Protein AF-A0A0B8QER6-F1 (afdb_monomer_lite)

pLDDT: mean 84.54, std 14.4, range [49.25, 95.56]

Radius of gyration: 12.33 Å; chains: 1; bounding box: 29×20×31 Å

Organism: NCBI:txid1481914

InterPro domains:
  IPR016181 Acyl-CoA N-acyltransferase [SSF55729] (14-65)

Structure (mmCIF, N/CA/C/O backbone):
data_AF-A0A0B8QER6-F1
#
_entry.id   AF-A0A0B8QER6-F1
#
loop_
_atom_site.group_PDB
_atom_site.id
_at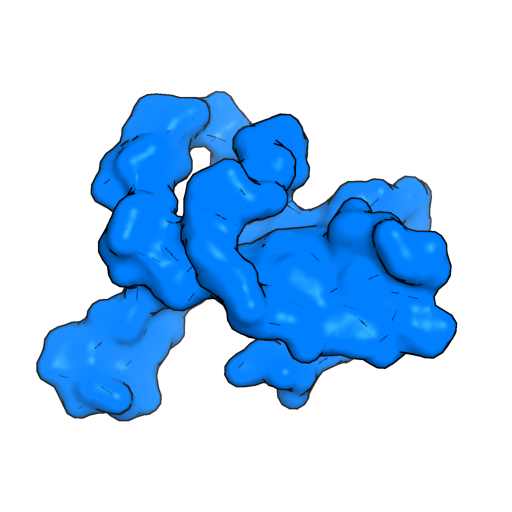om_site.type_symbol
_atom_site.label_atom_id
_atom_site.label_alt_id
_atom_site.label_comp_id
_atom_site.label_asym_id
_atom_site.label_entity_id
_atom_site.label_seq_id
_atom_site.pdbx_PDB_ins_code
_atom_site.Cartn_x
_atom_site.Cartn_y
_atom_site.Cartn_z
_atom_site.occupancy
_atom_site.B_iso_or_equiv
_atom_site.auth_seq_id
_atom_site.auth_comp_id
_atom_site.auth_asym_id
_atom_site.auth_atom_id
_atom_site.pdbx_PDB_model_num
ATOM 1 N N . MET A 1 1 ? -0.514 -6.244 20.467 1.00 71.69 1 MET A N 1
ATOM 2 C CA . MET A 1 1 ? 0.884 -6.258 19.960 1.00 71.69 1 MET A CA 1
ATOM 3 C C . MET A 1 1 ? 0.812 -5.912 18.493 1.00 71.69 1 MET A C 1
ATOM 5 O O . MET A 1 1 ? 0.089 -6.597 17.778 1.00 71.69 1 MET A O 1
ATOM 9 N N . ALA A 1 2 ? 1.472 -4.831 18.088 1.00 81.69 2 ALA A N 1
ATOM 10 C CA . ALA A 1 2 ? 1.476 -4.395 16.701 1.00 81.69 2 ALA A CA 1
ATOM 11 C C . ALA A 1 2 ? 2.476 -5.224 15.884 1.00 81.69 2 ALA A C 1
ATOM 13 O O . ALA A 1 2 ? 3.497 -5.661 16.420 1.00 81.69 2 ALA A O 1
ATOM 14 N N . ARG A 1 3 ? 2.159 -5.477 14.615 1.00 87.31 3 ARG A N 1
ATOM 15 C CA . ARG A 1 3 ? 3.057 -6.125 13.652 1.00 87.31 3 ARG A CA 1
ATOM 16 C C . ARG A 1 3 ? 2.813 -5.583 12.253 1.00 87.31 3 ARG A C 1
ATOM 18 O O . ARG A 1 3 ? 1.679 -5.239 11.923 1.00 87.31 3 ARG A O 1
ATOM 25 N N . VAL A 1 4 ? 3.852 -5.567 11.432 1.00 91.00 4 VAL A N 1
ATOM 26 C CA . VAL A 1 4 ? 3.745 -5.231 10.012 1.00 91.00 4 VAL A CA 1
ATOM 27 C C . VAL A 1 4 ? 3.726 -6.511 9.185 1.00 91.00 4 VAL A C 1
ATOM 29 O O . VAL A 1 4 ? 4.528 -7.418 9.406 1.00 91.00 4 VAL A O 1
ATOM 32 N N . GLU A 1 5 ? 2.809 -6.589 8.226 1.00 94.12 5 GLU A N 1
ATOM 33 C CA . GLU A 1 5 ? 2.747 -7.684 7.259 1.00 94.12 5 GLU A CA 1
ATOM 34 C C . GLU A 1 5 ? 2.725 -7.134 5.833 1.00 94.12 5 GLU A C 1
ATOM 36 O O . GLU A 1 5 ? 2.002 -6.182 5.528 1.00 94.12 5 GLU A O 1
ATOM 41 N N . GLN A 1 6 ? 3.501 -7.761 4.945 1.00 95.56 6 GLN A N 1
ATOM 42 C CA . GLN A 1 6 ? 3.392 -7.511 3.514 1.00 95.56 6 GLN A CA 1
ATOM 43 C C . GLN A 1 6 ? 2.166 -8.246 2.967 1.00 95.56 6 GLN A C 1
ATOM 45 O O . GLN A 1 6 ? 1.993 -9.447 3.182 1.00 95.56 6 GLN A O 1
ATOM 50 N N . VAL A 1 7 ? 1.326 -7.533 2.226 1.00 95.38 7 VAL A N 1
ATOM 51 C CA . VAL A 1 7 ? 0.081 -8.054 1.659 1.00 95.38 7 VAL A CA 1
ATOM 52 C C . VAL A 1 7 ? -0.002 -7.750 0.169 1.00 95.38 7 VAL A C 1
ATOM 54 O O . VAL A 1 7 ? 0.812 -7.021 -0.395 1.00 95.38 7 VAL A O 1
ATOM 57 N N . LYS A 1 8 ? -1.010 -8.312 -0.502 1.00 94.81 8 LYS A N 1
ATOM 58 C CA . LYS A 1 8 ? -1.371 -7.839 -1.840 1.00 94.81 8 LYS A CA 1
ATOM 59 C C . LYS A 1 8 ? -1.984 -6.440 -1.720 1.00 94.81 8 LYS A C 1
ATOM 61 O O . LYS A 1 8 ? -2.817 -6.256 -0.832 1.00 94.81 8 LYS A O 1
ATOM 66 N N . PRO A 1 9 ? -1.675 -5.497 -2.627 1.00 93.44 9 PRO A N 1
ATOM 67 C CA . PRO A 1 9 ? -2.264 -4.157 -2.595 1.00 93.44 9 PRO A CA 1
ATOM 68 C C . PRO A 1 9 ? -3.797 -4.155 -2.559 1.00 93.44 9 PRO A C 1
ATOM 70 O O . PRO A 1 9 ? -4.400 -3.372 -1.834 1.00 93.44 9 PRO A O 1
ATOM 73 N N . SER A 1 10 ? -4.434 -5.111 -3.242 1.00 90.69 10 SER A N 1
ATOM 74 C CA . SER A 1 10 ? -5.892 -5.285 -3.254 1.00 90.69 10 SER A CA 1
ATOM 75 C C . SER A 1 10 ? -6.515 -5.724 -1.921 1.00 90.69 10 SER A C 1
ATOM 77 O O . SER A 1 10 ? -7.739 -5.735 -1.805 1.00 90.69 10 SER A O 1
ATOM 79 N N . TYR A 1 11 ? -5.714 -6.099 -0.919 1.00 92.56 11 TYR A N 1
ATOM 80 C CA . TYR A 1 11 ? -6.194 -6.393 0.436 1.00 92.56 11 TYR A CA 1
ATOM 81 C C . TYR A 1 11 ? -6.214 -5.169 1.350 1.00 92.56 11 TYR A C 1
ATOM 83 O O . TYR A 1 11 ? -6.810 -5.238 2.425 1.00 92.56 11 TYR A O 1
ATOM 91 N N . ILE A 1 12 ? -5.598 -4.054 0.948 1.00 91.62 12 ILE A N 1
ATOM 92 C CA . ILE A 1 12 ? -5.687 -2.815 1.715 1.00 91.62 12 ILE A CA 1
ATOM 93 C C . ILE A 1 12 ? -7.079 -2.206 1.493 1.00 91.62 12 ILE A C 1
ATOM 95 O O . ILE A 1 12 ? -7.492 -2.024 0.345 1.00 91.62 12 ILE A O 1
ATOM 99 N N . PRO A 1 13 ? -7.816 -1.859 2.562 1.00 92.00 13 PRO A N 1
ATOM 100 C CA . PRO A 1 13 ? -9.080 -1.151 2.420 1.00 92.00 13 PRO A CA 1
ATOM 101 C C . PRO A 1 13 ? -8.881 0.184 1.695 1.00 92.00 13 PRO A C 1
ATOM 103 O O . PRO A 1 13 ? -8.143 1.042 2.176 1.00 92.00 13 PRO A O 1
ATOM 106 N N . MET A 1 14 ? -9.584 0.396 0.576 1.00 93.31 14 MET A N 1
ATOM 107 C CA . MET A 1 14 ? -9.513 1.661 -0.172 1.00 93.31 14 MET A CA 1
ATOM 108 C C . MET A 1 14 ? -9.842 2.867 0.718 1.00 93.31 14 MET A C 1
ATOM 110 O O . MET A 1 14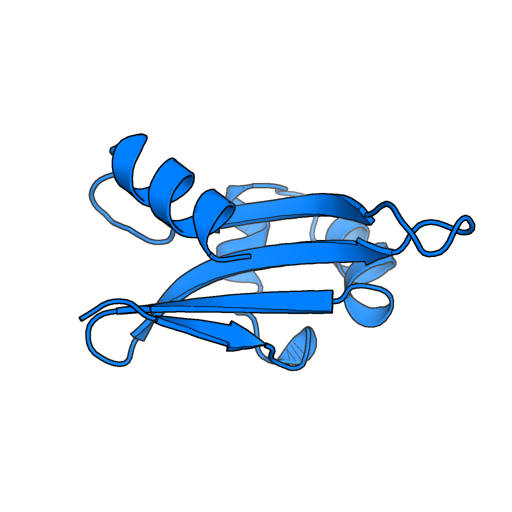 ? -9.178 3.892 0.647 1.00 93.31 14 MET A O 1
ATOM 114 N N . SER A 1 15 ? -10.802 2.715 1.636 1.00 92.38 15 SER A N 1
ATOM 115 C CA . SER A 1 15 ? -11.168 3.756 2.604 1.00 92.38 15 SER A CA 1
ATOM 116 C C . SER A 1 15 ? -9.995 4.256 3.447 1.00 92.38 15 SER A C 1
ATOM 118 O O . SER A 1 15 ? -10.013 5.406 3.860 1.00 92.38 15 SER A O 1
ATOM 120 N N . LEU A 1 16 ? -8.999 3.405 3.708 1.00 90.50 16 LEU A N 1
ATOM 121 C CA . LEU A 1 16 ? -7.806 3.762 4.469 1.00 90.50 16 LEU A CA 1
ATOM 122 C C . LEU A 1 16 ? -6.822 4.558 3.602 1.00 90.50 16 LEU A C 1
ATOM 124 O O . LEU A 1 16 ? -6.314 5.580 4.041 1.00 90.50 16 LEU A O 1
ATOM 128 N N . LEU A 1 17 ? -6.606 4.136 2.352 1.00 92.56 17 LEU A N 1
ATOM 129 C CA . LEU A 1 17 ? -5.760 4.858 1.389 1.00 92.56 17 LEU A CA 1
ATOM 130 C C . LEU A 1 17 ? -6.308 6.260 1.084 1.00 92.56 17 LEU A C 1
ATOM 132 O O . LEU A 1 17 ? -5.537 7.212 0.944 1.00 92.56 17 LEU A O 1
ATOM 136 N N . LEU A 1 18 ? -7.639 6.380 1.064 1.00 93.00 18 LEU A N 1
ATOM 137 C CA . LEU A 1 18 ? -8.357 7.638 0.869 1.00 93.00 18 LEU A CA 1
ATOM 138 C C . LEU A 1 18 ? -8.157 8.655 2.004 1.00 93.00 18 LEU A C 1
ATOM 140 O O . LEU A 1 18 ? -8.432 9.839 1.816 1.00 93.00 18 LEU A O 1
ATOM 144 N N . GLU A 1 19 ? -7.673 8.236 3.179 1.00 90.19 19 GLU A N 1
ATOM 145 C CA . GLU A 1 19 ? -7.354 9.172 4.265 1.00 90.19 19 GLU A CA 1
ATOM 146 C C . GLU A 1 19 ? -6.118 10.029 3.962 1.00 90.19 19 GLU A C 1
ATOM 148 O O . GLU A 1 19 ? -6.006 11.143 4.480 1.00 90.19 19 GLU A O 1
ATOM 153 N N . ALA A 1 20 ? -5.194 9.505 3.153 1.00 88.00 20 ALA A N 1
ATOM 154 C CA . ALA A 1 20 ? -3.962 10.183 2.762 1.00 88.00 20 ALA A CA 1
ATOM 155 C C . ALA A 1 20 ? -4.079 10.861 1.391 1.00 88.00 20 ALA A C 1
ATOM 157 O O . ALA A 1 20 ? -3.556 11.960 1.208 1.00 88.00 20 ALA A O 1
ATOM 158 N N . ASP A 1 21 ? -4.782 10.222 0.455 1.00 89.19 21 ASP A N 1
ATOM 159 C CA . ASP A 1 21 ? -4.983 10.699 -0.912 1.00 89.19 21 ASP A CA 1
ATOM 160 C C . ASP A 1 21 ? -6.469 10.575 -1.291 1.00 89.19 21 ASP A C 1
ATOM 162 O O . ASP A 1 21 ? -6.950 9.465 -1.482 1.00 89.19 21 ASP A O 1
ATOM 166 N N . PRO A 1 22 ? -7.234 11.674 -1.393 1.00 91.31 22 PRO A N 1
ATOM 167 C CA . PRO A 1 22 ? -8.668 11.603 -1.663 1.00 91.31 22 PRO A CA 1
ATOM 168 C C . PRO A 1 22 ? -9.018 11.187 -3.105 1.00 91.31 22 PRO A C 1
ATOM 170 O O . PRO A 1 22 ? -10.203 11.014 -3.399 1.00 91.31 22 PRO A O 1
ATOM 173 N N . ASP A 1 23 ? -8.043 11.063 -4.015 1.00 94.94 23 ASP A N 1
ATOM 174 C CA . ASP A 1 23 ? -8.272 10.697 -5.415 1.00 94.94 23 ASP A CA 1
ATOM 175 C C . ASP A 1 23 ? -8.143 9.178 -5.628 1.00 94.94 23 ASP A C 1
ATOM 177 O O . ASP A 1 23 ? -7.065 8.625 -5.856 1.00 94.94 23 ASP A O 1
ATOM 181 N N . GLU A 1 24 ? -9.286 8.490 -5.605 1.00 95.19 24 GLU A N 1
ATOM 182 C CA . GLU A 1 24 ? -9.360 7.045 -5.849 1.00 95.19 24 GLU A CA 1
ATOM 183 C C . GLU A 1 24 ? -8.755 6.638 -7.204 1.00 95.19 24 GLU A C 1
ATOM 185 O O . GLU A 1 24 ? -8.093 5.602 -7.302 1.00 95.19 24 GLU A O 1
ATOM 190 N N . ALA A 1 25 ? -8.940 7.443 -8.256 1.00 95.00 25 ALA A N 1
ATOM 191 C CA . ALA A 1 25 ? -8.413 7.122 -9.578 1.00 95.00 25 ALA A CA 1
ATOM 192 C C . ALA A 1 25 ? -6.882 7.221 -9.602 1.00 95.00 25 ALA A C 1
ATOM 194 O O . ALA A 1 25 ? -6.220 6.386 -10.229 1.00 95.00 25 ALA A O 1
ATOM 195 N N . MET A 1 26 ? -6.315 8.198 -8.888 1.00 94.00 26 MET A N 1
ATOM 196 C CA . MET A 1 26 ? -4.871 8.302 -8.703 1.00 94.00 26 MET A CA 1
ATOM 197 C C . MET A 1 26 ? -4.332 7.104 -7.917 1.00 94.00 26 MET A C 1
ATOM 199 O O . MET A 1 26 ? -3.383 6.475 -8.387 1.00 94.00 26 MET A O 1
ATOM 203 N N . ILE A 1 27 ? -4.973 6.714 -6.810 1.00 94.38 27 ILE A N 1
ATOM 204 C CA . ILE A 1 27 ? -4.584 5.526 -6.029 1.00 94.38 27 ILE A CA 1
ATOM 205 C C . ILE A 1 27 ? -4.546 4.277 -6.909 1.00 94.38 27 ILE A C 1
ATOM 207 O O . ILE A 1 27 ? -3.539 3.567 -6.948 1.00 94.38 27 ILE A O 1
ATOM 211 N N . LEU A 1 28 ? -5.618 4.022 -7.659 1.00 94.62 28 LEU A N 1
ATOM 212 C CA . LEU A 1 28 ? -5.714 2.864 -8.548 1.00 94.62 28 LEU A CA 1
ATOM 213 C C . LEU A 1 28 ? -4.608 2.843 -9.612 1.00 94.62 28 LEU A C 1
ATOM 215 O O . LEU A 1 28 ? -4.169 1.763 -10.001 1.00 94.62 28 LEU A O 1
ATOM 219 N N . SER A 1 29 ? -4.121 4.010 -10.048 1.00 94.38 29 SER A N 1
ATOM 220 C CA . SER A 1 29 ? -3.051 4.097 -11.048 1.00 94.38 29 SER A CA 1
ATOM 221 C C . SER A 1 29 ? -1.701 3.562 -10.557 1.00 94.38 29 SER A C 1
ATOM 223 O O . SER A 1 29 ? -0.923 3.063 -11.369 1.00 94.38 29 SER A O 1
ATOM 225 N N . TYR A 1 30 ? -1.423 3.627 -9.248 1.00 92.69 30 TYR A N 1
ATOM 226 C CA . TYR A 1 30 ? -0.168 3.134 -8.671 1.00 92.69 30 TYR A CA 1
ATOM 227 C C . TYR A 1 30 ? -0.320 1.854 -7.842 1.00 92.69 30 TYR A C 1
ATOM 229 O O . TYR A 1 30 ? 0.669 1.139 -7.670 1.00 92.69 30 TYR A O 1
ATOM 237 N N . LEU A 1 31 ? -1.528 1.521 -7.377 1.00 93.56 31 LEU A N 1
ATOM 238 C CA . LEU A 1 31 ? -1.796 0.426 -6.438 1.00 93.56 31 LEU A CA 1
ATOM 239 C C . LEU A 1 31 ? -1.188 -0.919 -6.862 1.00 93.56 31 LEU A C 1
ATOM 241 O O . LEU A 1 31 ? -0.506 -1.557 -6.065 1.00 93.56 31 LEU A O 1
ATOM 245 N N . GLU A 1 32 ? -1.395 -1.347 -8.111 1.00 91.12 32 GLU A N 1
ATOM 246 C CA . GLU A 1 32 ? -0.916 -2.656 -8.593 1.00 91.12 32 GLU A CA 1
ATOM 247 C C . GLU A 1 32 ? 0.609 -2.739 -8.724 1.00 91.12 32 GLU A C 1
ATOM 249 O O . GLU A 1 32 ? 1.177 -3.828 -8.658 1.00 91.12 32 GLU A O 1
ATOM 254 N N . SER A 1 33 ? 1.272 -1.594 -8.894 1.00 91.62 33 SER A N 1
ATOM 255 C CA . SER A 1 33 ? 2.730 -1.508 -9.027 1.00 91.62 33 SER A CA 1
ATOM 256 C C . SER A 1 33 ? 3.462 -1.390 -7.687 1.00 91.62 33 SER A C 1
ATOM 258 O O . SER A 1 33 ? 4.691 -1.445 -7.654 1.00 91.62 33 SER A O 1
ATOM 260 N N . CYS A 1 34 ? 2.725 -1.219 -6.587 1.00 94.94 34 CYS A N 1
ATOM 261 C CA . CYS A 1 34 ? 3.299 -0.986 -5.270 1.00 94.94 34 CYS A CA 1
ATOM 262 C C . CYS A 1 34 ? 3.498 -2.279 -4.473 1.00 94.94 34 CYS A C 1
ATOM 264 O O . CYS A 1 34 ? 2.715 -3.228 -4.540 1.00 94.94 34 CYS A O 1
ATOM 266 N N . LEU A 1 35 ? 4.515 -2.267 -3.619 1.00 94.88 35 LEU A N 1
ATOM 267 C CA . LEU A 1 35 ? 4.595 -3.123 -2.448 1.00 94.88 35 LEU A CA 1
ATOM 268 C C . LEU A 1 35 ? 3.637 -2.571 -1.392 1.00 94.88 35 LEU A C 1
ATOM 270 O O . LEU A 1 35 ? 3.627 -1.372 -1.119 1.00 94.88 35 LEU A O 1
ATOM 274 N N . ALA A 1 36 ? 2.835 -3.452 -0.808 1.00 95.38 36 ALA A N 1
ATOM 275 C CA . ALA A 1 36 ? 1.801 -3.089 0.145 1.00 95.38 36 ALA A CA 1
ATOM 276 C C . ALA A 1 36 ? 2.100 -3.683 1.517 1.00 95.38 36 ALA A C 1
ATOM 278 O O . ALA A 1 36 ? 2.309 -4.891 1.647 1.00 95.38 36 ALA A O 1
ATOM 279 N N . PHE A 1 37 ? 2.066 -2.834 2.537 1.00 94.44 37 PHE A N 1
ATOM 280 C CA . PHE A 1 37 ? 2.278 -3.207 3.928 1.00 94.44 37 PHE A CA 1
ATOM 281 C C . PHE A 1 37 ? 1.096 -2.750 4.768 1.00 94.44 37 PHE A C 1
ATOM 283 O O . PHE A 1 37 ? 0.566 -1.657 4.562 1.00 94.44 37 PHE A O 1
ATOM 290 N N . VAL A 1 38 ? 0.691 -3.575 5.727 1.00 93.25 38 VAL A N 1
ATOM 291 C CA . VAL A 1 38 ? -0.345 -3.235 6.705 1.00 93.25 38 VAL A CA 1
ATOM 292 C C . VAL A 1 38 ? 0.207 -3.325 8.113 1.00 93.25 38 VAL A C 1
ATOM 294 O O . VAL A 1 38 ? 0.942 -4.253 8.447 1.00 93.25 38 VAL A O 1
ATOM 297 N N . LEU A 1 39 ? -0.187 -2.367 8.945 1.00 90.62 39 LEU A N 1
ATOM 298 C CA . LEU A 1 39 ? -0.021 -2.454 10.387 1.00 90.62 39 LEU A CA 1
ATOM 299 C C . LEU A 1 39 ? -1.211 -3.221 10.949 1.00 90.62 39 LEU A C 1
ATOM 301 O O . LEU A 1 39 ? -2.353 -2.782 10.799 1.00 90.62 39 LEU A O 1
ATOM 305 N N . ILE A 1 40 ? -0.950 -4.343 11.605 1.00 88.69 40 ILE A N 1
ATOM 306 C CA . ILE A 1 40 ? -1.964 -5.122 12.305 1.00 88.69 40 ILE A CA 1
ATOM 307 C C . ILE A 1 40 ? -1.811 -4.884 13.802 1.00 88.69 40 ILE A C 1
ATOM 309 O O . ILE A 1 40 ? -0.783 -5.218 14.392 1.00 88.69 40 ILE A O 1
ATOM 313 N N . GLU A 1 41 ? -2.854 -4.345 14.421 1.00 87.19 41 GLU A N 1
ATOM 314 C CA . G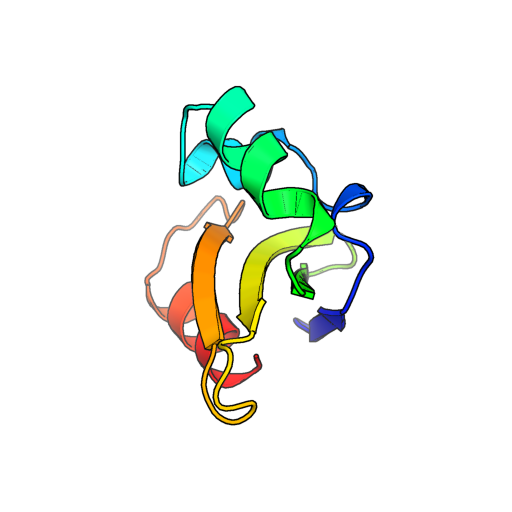LU A 1 41 ? -2.968 -4.163 15.866 1.00 87.19 41 GLU A CA 1
ATOM 315 C C . GLU A 1 41 ? -4.283 -4.783 16.342 1.00 87.19 41 GLU A C 1
ATOM 317 O O . GLU A 1 41 ? -5.331 -4.580 15.730 1.00 87.19 41 GLU A O 1
ATOM 322 N N . ASP A 1 42 ? -4.217 -5.602 17.394 1.00 87.69 42 ASP A N 1
ATOM 323 C CA . ASP A 1 42 ? -5.358 -6.365 17.923 1.00 87.69 42 ASP A CA 1
ATOM 324 C C . ASP A 1 42 ? -6.149 -7.116 16.827 1.00 87.69 42 ASP A C 1
ATOM 326 O O . ASP A 1 42 ? -7.381 -7.117 16.794 1.00 87.69 42 ASP A O 1
ATOM 330 N N . ASP A 1 43 ? -5.395 -7.727 15.902 1.00 86.75 43 ASP A N 1
ATOM 331 C CA . ASP A 1 43 ? -5.864 -8.471 14.722 1.00 86.75 43 ASP A CA 1
ATOM 332 C C . ASP A 1 43 ? -6.740 -7.668 13.747 1.00 86.75 43 ASP A C 1
ATOM 334 O O . ASP A 1 43 ? -7.507 -8.225 12.957 1.00 86.75 43 ASP A O 1
ATOM 338 N N . LYS A 1 44 ? -6.590 -6.342 13.755 1.00 86.94 44 LYS A N 1
ATOM 339 C CA . LYS A 1 44 ? -7.230 -5.420 12.817 1.00 86.94 44 LYS A CA 1
ATOM 340 C C . LYS A 1 44 ? -6.191 -4.608 12.063 1.00 86.94 44 LYS A C 1
ATOM 342 O O . LYS A 1 44 ? -5.147 -4.258 12.603 1.00 86.94 44 LYS A O 1
ATOM 347 N N . VAL A 1 45 ? -6.513 -4.269 10.817 1.00 88.75 45 VAL A N 1
ATOM 348 C CA . VAL A 1 45 ? -5.711 -3.327 10.030 1.00 88.75 45 VAL A CA 1
ATOM 349 C C . VAL A 1 45 ? -5.853 -1.939 10.655 1.00 88.75 45 VAL A C 1
ATOM 351 O O . VAL A 1 45 ? -6.926 -1.340 10.612 1.00 88.75 45 VAL A O 1
ATOM 354 N N . ALA A 1 46 ? -4.772 -1.458 11.259 1.00 87.88 46 ALA A N 1
ATOM 355 C CA . ALA A 1 46 ? -4.665 -0.161 11.921 1.00 87.88 46 ALA A CA 1
ATOM 356 C C . ALA A 1 46 ? -3.989 0.899 11.036 1.00 87.88 46 ALA A C 1
ATOM 358 O O . ALA A 1 46 ? -4.077 2.094 11.313 1.00 87.88 46 ALA A O 1
ATOM 359 N N . GLY A 1 47 ? -3.328 0.481 9.958 1.00 89.94 47 GLY A N 1
ATOM 360 C CA . GLY A 1 47 ? -2.645 1.364 9.021 1.00 89.94 47 GLY A CA 1
ATOM 361 C C . GLY A 1 47 ? -2.183 0.621 7.776 1.00 89.94 47 GLY A C 1
ATOM 362 O O . GLY A 1 47 ? -2.183 -0.612 7.743 1.00 89.94 47 GLY A O 1
ATOM 363 N N . ALA A 1 48 ? -1.813 1.377 6.751 1.00 92.56 48 ALA A N 1
ATOM 364 C CA . ALA A 1 48 ? -1.306 0.847 5.497 1.00 92.56 48 ALA A CA 1
ATOM 365 C C . ALA A 1 48 ? -0.241 1.765 4.892 1.00 92.56 48 ALA A C 1
ATOM 367 O O . ALA A 1 48 ? -0.252 2.979 5.099 1.00 92.56 48 ALA A O 1
ATOM 368 N N . CYS A 1 49 ? 0.671 1.163 4.136 1.00 93.81 49 CYS A N 1
ATOM 369 C CA . CYS A 1 49 ? 1.707 1.835 3.368 1.00 93.81 49 CYS A CA 1
ATOM 370 C C . CYS A 1 49 ? 1.815 1.199 1.979 1.00 93.81 49 CYS A C 1
ATOM 372 O O . CY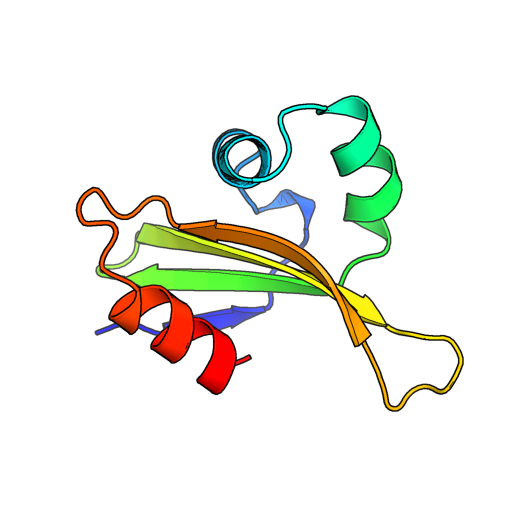S A 1 49 ? 1.760 -0.027 1.839 1.00 93.81 49 CYS A O 1
ATOM 374 N N . LEU A 1 50 ? 1.973 2.047 0.964 1.00 95.00 50 LEU A N 1
ATOM 375 C CA . LEU A 1 50 ? 2.276 1.669 -0.410 1.00 95.00 50 LEU A CA 1
ATOM 376 C C . LEU A 1 50 ? 3.642 2.237 -0.792 1.00 95.00 50 LEU A C 1
ATOM 378 O O . LEU A 1 50 ? 3.851 3.450 -0.747 1.00 95.00 50 LEU A O 1
ATOM 382 N N . LEU A 1 51 ? 4.552 1.353 -1.192 1.00 95.25 51 LEU A N 1
ATOM 383 C CA . LEU A 1 51 ? 5.891 1.696 -1.659 1.00 95.25 51 LEU A CA 1
ATOM 384 C C . LEU A 1 51 ? 6.033 1.328 -3.131 1.00 95.25 51 LEU A C 1
ATOM 386 O O . LEU A 1 51 ? 5.762 0.190 -3.511 1.00 95.25 51 LEU A O 1
ATOM 390 N N . ARG A 1 52 ? 6.526 2.246 -3.956 1.00 95.00 52 ARG A N 1
ATOM 391 C CA . ARG A 1 52 ? 6.954 1.929 -5.320 1.00 95.00 52 ARG A CA 1
ATOM 392 C C . ARG A 1 52 ? 8.461 1.745 -5.328 1.00 95.00 52 ARG A C 1
ATOM 394 O O . ARG A 1 52 ? 9.186 2.651 -4.940 1.00 95.00 52 ARG A O 1
ATOM 401 N N . GLN A 1 53 ? 8.934 0.583 -5.767 1.00 93.69 53 GLN A N 1
ATOM 402 C CA . GLN A 1 53 ? 10.369 0.361 -5.915 1.00 93.69 53 GLN A CA 1
ATOM 403 C C . GLN A 1 53 ? 10.899 1.174 -7.100 1.00 93.69 53 GLN A C 1
ATOM 405 O O . GLN A 1 53 ? 10.335 1.123 -8.195 1.00 93.69 53 GLN A O 1
ATOM 410 N N . GLU A 1 54 ? 11.979 1.914 -6.876 1.00 92.69 54 GLU A N 1
ATOM 411 C CA . GLU A 1 54 ? 12.610 2.709 -7.919 1.00 92.69 54 GLU A CA 1
ATOM 412 C C . GLU A 1 54 ? 13.471 1.844 -8.840 1.00 92.69 54 GLU A C 1
ATOM 414 O O . GLU A 1 54 ? 13.885 0.726 -8.519 1.00 92.69 54 GLU A O 1
ATOM 419 N N . SER A 1 55 ? 13.761 2.388 -10.021 1.00 89.56 55 SER A N 1
ATOM 420 C CA . SER A 1 55 ? 14.497 1.672 -11.074 1.00 89.56 55 SER A CA 1
ATOM 421 C C . SER A 1 55 ? 15.928 1.295 -10.669 1.00 89.56 55 SER A C 1
ATOM 423 O O . SER A 1 55 ? 16.528 0.411 -11.278 1.00 89.56 55 SER A O 1
ATOM 425 N N . ASP A 1 56 ? 16.488 1.967 -9.660 1.00 89.75 56 ASP A N 1
ATOM 426 C CA . ASP A 1 56 ? 17.818 1.681 -9.118 1.00 89.75 56 ASP A CA 1
ATOM 427 C C . ASP A 1 56 ? 17.862 0.410 -8.244 1.00 89.75 56 ASP A C 1
ATOM 429 O O . ASP A 1 56 ? 18.949 -0.063 -7.908 1.00 89.75 56 ASP A O 1
ATOM 433 N N . GLY A 1 57 ? 16.696 -0.144 -7.887 1.00 86.69 57 GLY A N 1
ATOM 434 C CA . GLY A 1 57 ? 16.535 -1.338 -7.059 1.00 86.69 57 GLY A CA 1
ATOM 435 C C . GLY A 1 57 ? 16.868 -1.160 -5.574 1.00 86.69 57 GLY A C 1
ATOM 436 O O . GLY A 1 57 ? 16.622 -2.087 -4.803 1.00 86.69 57 GLY A O 1
ATOM 437 N N . ASN A 1 58 ? 17.384 0.001 -5.164 1.00 89.81 58 ASN A N 1
ATOM 438 C CA . ASN A 1 58 ? 17.891 0.277 -3.816 1.00 89.81 58 ASN A CA 1
ATOM 439 C C . ASN A 1 58 ? 17.116 1.375 -3.084 1.00 89.81 58 ASN A C 1
ATOM 441 O O . ASN A 1 58 ? 17.339 1.581 -1.890 1.00 89.81 58 ASN A O 1
ATOM 445 N N . SER A 1 59 ? 16.231 2.083 -3.776 1.00 91.88 59 SER A N 1
ATOM 446 C CA . SER A 1 59 ? 15.319 3.043 -3.178 1.00 91.88 59 SER A CA 1
ATOM 447 C C . SER A 1 59 ? 13.867 2.691 -3.492 1.00 91.88 59 SER A C 1
ATOM 449 O O . SER A 1 59 ? 13.552 1.920 -4.403 1.00 91.88 59 SER A O 1
ATOM 451 N N . ALA A 1 60 ? 12.970 3.216 -2.667 1.00 93.19 60 ALA A N 1
ATOM 452 C CA . ALA A 1 60 ? 11.542 3.120 -2.883 1.00 93.19 60 ALA A CA 1
ATOM 453 C C . ALA A 1 60 ? 10.895 4.453 -2.521 1.00 93.19 60 ALA A C 1
ATOM 455 O O . ALA A 1 60 ? 11.281 5.098 -1.542 1.00 93.19 60 ALA A O 1
ATOM 456 N N . GLU A 1 61 ? 9.911 4.856 -3.312 1.00 93.19 61 GLU A N 1
ATOM 457 C CA . GLU A 1 61 ? 9.092 6.025 -3.041 1.00 93.19 61 GLU A CA 1
ATOM 458 C C . GLU A 1 61 ? 7.878 5.632 -2.199 1.00 93.19 61 GLU A C 1
ATOM 460 O O . GLU A 1 61 ? 7.199 4.638 -2.472 1.00 93.19 61 GLU A O 1
ATOM 465 N N . LEU A 1 62 ? 7.600 6.432 -1.169 1.00 94.00 62 LEU A N 1
ATOM 466 C CA . LEU A 1 62 ? 6.395 6.303 -0.362 1.00 94.00 62 LEU A CA 1
ATOM 467 C C . LEU A 1 62 ? 5.214 6.926 -1.106 1.00 94.00 62 LEU A C 1
ATOM 469 O O . LEU A 1 62 ? 5.047 8.142 -1.100 1.00 94.00 62 LEU A O 1
ATOM 473 N N . MET A 1 63 ? 4.398 6.080 -1.730 1.00 94.69 63 MET A N 1
ATOM 474 C CA . MET A 1 63 ? 3.267 6.504 -2.558 1.00 94.69 63 MET A CA 1
ATOM 475 C C . MET A 1 63 ? 2.040 6.861 -1.720 1.00 94.69 63 MET A C 1
ATOM 477 O O . MET A 1 63 ? 1.312 7.793 -2.047 1.00 94.69 63 MET A O 1
ATOM 481 N N . ASN A 1 64 ? 1.792 6.113 -0.642 1.00 94.00 64 ASN A N 1
ATOM 482 C CA . ASN A 1 64 ? 0.666 6.347 0.258 1.00 94.00 64 ASN A CA 1
ATOM 483 C C . ASN A 1 64 ? 1.007 5.826 1.659 1.00 94.00 64 ASN A C 1
ATOM 485 O O . ASN A 1 64 ? 1.591 4.750 1.792 1.00 94.00 64 ASN A O 1
ATOM 489 N N . ILE A 1 65 ? 0.637 6.571 2.700 1.00 91.94 65 ILE A N 1
ATOM 490 C CA . ILE A 1 65 ? 0.712 6.124 4.092 1.00 91.94 65 ILE A CA 1
ATOM 491 C C . ILE A 1 65 ? -0.497 6.642 4.858 1.00 91.94 65 ILE A C 1
ATOM 493 O O . ILE A 1 65 ? -0.750 7.845 4.898 1.00 91.94 65 ILE A O 1
ATOM 497 N N . ALA A 1 66 ? -1.221 5.736 5.503 1.00 88.56 66 ALA A N 1
ATOM 498 C CA . ALA A 1 66 ? -2.415 6.068 6.264 1.00 88.56 66 ALA A CA 1
ATOM 499 C C . ALA A 1 66 ? -2.491 5.265 7.563 1.00 88.56 66 ALA A C 1
ATOM 501 O O . ALA A 1 66 ? -2.031 4.122 7.640 1.00 88.56 66 ALA A O 1
ATOM 502 N N . SER A 1 67 ? -3.100 5.857 8.590 1.00 81.88 67 SER A N 1
ATOM 503 C CA . SER A 1 67 ? -3.368 5.201 9.866 1.00 81.88 67 SER A CA 1
ATOM 504 C C . SER A 1 67 ? -4.827 5.400 10.264 1.00 81.88 67 SER A C 1
ATOM 506 O O . SER A 1 67 ? -5.267 6.507 10.554 1.00 81.88 67 SER A O 1
ATOM 508 N N . GLY A 1 68 ? -5.557 4.290 10.365 1.00 71.50 68 GLY A N 1
ATOM 509 C CA . GLY A 1 68 ? -6.944 4.260 10.829 1.00 71.50 68 GLY A CA 1
ATOM 510 C C . GLY A 1 68 ? -7.063 4.378 12.353 1.00 71.50 68 GLY A C 1
ATOM 511 O O . GLY A 1 68 ? -8.131 4.138 12.918 1.00 71.50 68 GLY A O 1
ATOM 512 N N . LEU A 1 69 ? -5.965 4.701 13.049 1.00 62.97 69 LEU A N 1
ATOM 513 C CA . LEU A 1 69 ? -5.956 4.858 14.496 1.00 62.97 69 LEU A CA 1
ATOM 514 C C . LEU A 1 69 ? -6.733 6.115 14.894 1.00 62.97 69 LEU A C 1
ATOM 516 O O . LEU A 1 69 ? -6.396 7.244 14.541 1.00 62.97 69 LEU A O 1
ATOM 520 N N . ILE A 1 70 ? -7.747 5.896 15.730 1.00 50.28 70 ILE A N 1
ATOM 521 C CA . ILE A 1 70 ? -8.619 6.924 16.319 1.00 50.28 70 ILE A CA 1
ATOM 522 C C . ILE A 1 70 ? -7.816 7.928 17.182 1.00 50.28 70 ILE A C 1
ATOM 524 O O . ILE A 1 70 ? -8.281 9.037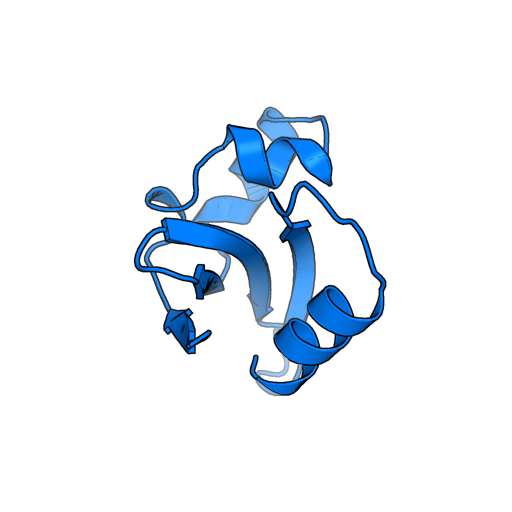 17.429 1.00 50.28 70 ILE A O 1
ATOM 528 N N . ASN A 1 71 ? -6.579 7.592 17.570 1.00 49.25 71 ASN A N 1
ATOM 529 C CA . ASN A 1 71 ? -5.615 8.505 18.185 1.00 49.25 71 ASN A CA 1
ATOM 530 C C . ASN A 1 71 ? -4.414 8.723 17.255 1.00 49.25 71 ASN A C 1
ATOM 532 O O . ASN A 1 71 ? -3.458 7.950 17.259 1.00 49.25 71 ASN A O 1
ATOM 536 N N . LYS A 1 72 ? -4.450 9.814 16.485 1.00 54.97 72 LYS A N 1
ATOM 537 C CA . LYS A 1 72 ? -3.351 10.277 15.624 1.00 54.97 72 LYS A CA 1
ATOM 538 C C . LYS A 1 72 ? -2.184 10.855 16.442 1.00 54.97 72 LYS A C 1
ATOM 540 O O . LYS A 1 72 ? -1.897 12.047 16.340 1.00 54.97 72 LYS A O 1
ATOM 545 N N . SER A 1 73 ? -1.516 10.060 17.280 1.00 53.81 73 SER A N 1
ATOM 546 C CA . SER A 1 73 ? -0.184 10.455 17.756 1.00 53.81 73 SER A CA 1
ATOM 547 C C . SER A 1 73 ? 0.835 10.137 16.656 1.00 53.81 73 SER A C 1
ATOM 549 O O . SER A 1 73 ? 0.809 9.069 16.041 1.00 53.81 73 SER A O 1
ATOM 551 N N . TRP A 1 74 ? 1.726 11.089 16.379 1.00 51.72 74 TRP A N 1
ATOM 552 C CA . TRP A 1 74 ? 2.809 10.928 15.404 1.00 51.72 74 TRP A CA 1
ATOM 553 C C . TRP A 1 74 ? 3.795 9.808 15.786 1.00 51.72 74 TRP A C 1
ATOM 555 O O . TRP A 1 74 ? 4.536 9.331 14.926 1.00 51.72 74 TRP A O 1
ATOM 565 N N . ASP A 1 75 ? 3.767 9.342 17.038 1.00 58.19 75 ASP A N 1
ATOM 566 C CA . ASP A 1 75 ? 4.617 8.256 17.531 1.00 58.19 75 ASP A CA 1
ATOM 567 C C . ASP A 1 75 ? 4.249 6.912 16.886 1.00 58.19 75 ASP A C 1
ATOM 569 O O . ASP A 1 75 ? 5.131 6.130 16.532 1.00 58.19 75 ASP A O 1
ATOM 573 N N . SER A 1 76 ? 2.956 6.659 16.648 1.00 56.12 76 SER A N 1
ATOM 574 C CA . SER A 1 76 ? 2.487 5.432 15.989 1.00 56.12 76 SER A CA 1
ATOM 575 C C . SER A 1 76 ? 2.896 5.375 14.513 1.00 56.12 76 SER A C 1
ATOM 577 O O . SER A 1 76 ? 3.272 4.315 14.016 1.00 56.12 76 SER A O 1
ATOM 579 N N . VAL A 1 77 ? 2.889 6.521 13.821 1.00 58.41 77 VAL A N 1
ATOM 580 C CA . VAL A 1 77 ? 3.340 6.626 12.420 1.00 58.41 77 VAL A CA 1
ATOM 581 C C . VAL A 1 77 ? 4.854 6.427 12.320 1.00 58.41 77 VAL A C 1
ATOM 583 O O . VAL A 1 77 ? 5.326 5.724 11.429 1.00 58.41 77 VAL A O 1
ATOM 586 N N . GLN A 1 78 ? 5.627 6.983 13.260 1.00 59.22 78 GLN A N 1
ATOM 587 C CA . GLN A 1 78 ? 7.071 6.737 13.327 1.00 59.22 78 GLN A CA 1
ATOM 588 C C . GLN A 1 78 ? 7.411 5.276 13.625 1.00 59.22 78 GLN A C 1
ATOM 590 O O . GLN A 1 78 ? 8.398 4.775 13.091 1.00 59.22 78 GLN A O 1
ATOM 595 N N . CYS A 1 79 ? 6.624 4.598 14.462 1.00 57.44 79 CYS A N 1
ATOM 596 C CA . CYS A 1 79 ? 6.809 3.173 14.727 1.00 57.44 79 CYS A CA 1
ATOM 597 C C . CYS A 1 79 ? 6.622 2.356 13.440 1.00 57.44 79 CYS A C 1
ATOM 599 O O . CYS A 1 79 ? 7.479 1.554 13.085 1.00 57.44 79 CYS A O 1
ATOM 601 N N . PHE A 1 80 ? 5.569 2.658 12.676 1.00 60.97 80 PHE A N 1
ATOM 6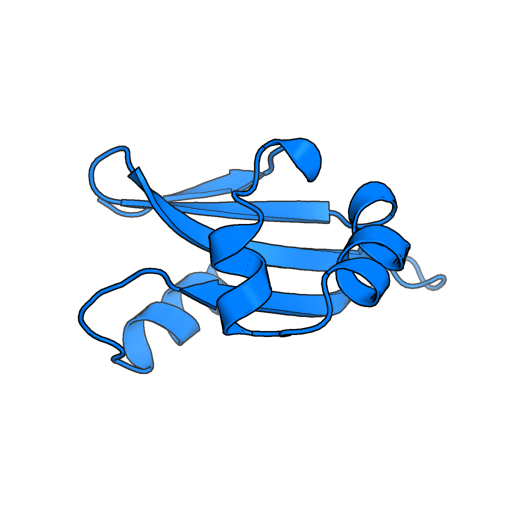02 C CA . PHE A 1 80 ? 5.289 1.983 11.410 1.00 60.97 80 PHE A CA 1
ATOM 603 C C . PHE A 1 80 ? 6.390 2.193 10.360 1.00 60.97 80 PHE A C 1
ATOM 605 O O . PHE A 1 80 ? 6.838 1.234 9.739 1.00 60.97 80 PHE A O 1
ATOM 612 N N . LEU A 1 81 ? 6.894 3.423 10.216 1.00 60.03 81 LEU A N 1
ATOM 613 C CA . LEU A 1 81 ? 7.992 3.734 9.293 1.00 60.03 81 LEU A CA 1
ATOM 614 C C . LEU A 1 81 ? 9.342 3.117 9.692 1.00 60.03 81 LEU A C 1
ATOM 616 O O . LEU A 1 81 ? 10.227 3.028 8.852 1.00 60.03 81 LEU A O 1
ATOM 620 N N . ARG A 1 82 ? 9.540 2.736 10.959 1.00 61.19 82 ARG A N 1
ATOM 621 C CA . ARG A 1 82 ? 10.768 2.053 11.402 1.00 61.19 82 ARG A CA 1
ATOM 622 C C . ARG A 1 82 ? 10.750 0.551 11.140 1.00 61.19 82 ARG A C 1
ATOM 624 O O . ARG A 1 82 ? 11.812 -0.063 11.176 1.00 61.19 82 ARG A O 1
ATOM 631 N N . GLU A 1 83 ? 9.567 -0.026 10.963 1.00 56.19 83 GLU A N 1
ATOM 632 C CA . GLU A 1 83 ? 9.372 -1.467 10.782 1.00 56.19 83 GLU A CA 1
ATOM 633 C C . GLU A 1 83 ? 9.130 -1.874 9.318 1.00 56.19 83 GLU A C 1
ATOM 635 O O . GLU A 1 83 ? 9.171 -3.067 9.020 1.00 56.19 83 GLU A O 1
ATOM 640 N N . CYS A 1 84 ? 8.899 -0.905 8.423 1.00 50.50 84 CYS A N 1
ATOM 641 C CA . CYS A 1 84 ? 8.871 -1.093 6.967 1.00 50.50 84 CYS A CA 1
ATOM 642 C C . CYS A 1 84 ? 10.275 -0.931 6.370 1.00 50.50 84 CYS A C 1
ATOM 644 O O . CYS A 1 84 ? 10.610 -1.714 5.454 1.00 50.50 84 CYS A O 1
#

Foldseek 3Di:
DKDKDWDQLVPDPLVFQCVFPVDSVLCVVCSNQWTKMFIADPNDGQWIWTWHQDPVNPDIDTPTIGGNDPDPDVVVVVVVVVND

Secondary structure (DSSP, 8-state):
--EEEEE-GGGS-HHHHTTT---HHHHHHHHTTSEEEEEEETTEEEEEEEEEEPTTSS-EEEEEEEE--SS--HHHHHHHHHH-

Sequence (84 aa):
MARVEQVKPSYIPMSLLLEADPDEAMILSYLESCLAFVLIEDDKVAGACLLRQESDGNSAELMNIASGLINKSWDSVQCFLREC